Protein AF-A0A2T4V8H1-F1 (afdb_monomer_lite)

Sequence (63 aa):
MDPQMHGNVIHVLRYYQVNFREEANGAILIPRSLANDLDTLWNYTTKAQDEEWLREHPVGGVP

Radius of gyration: 11.49 Å; chains: 1; bounding box: 25×26×29 Å

Secondary structure (DSSP, 8-state):
--HHHHHHHHHHHHHTT---EE-TTS-EE--HHHHT-HHHHHHHHHHTT-HHHHHHS-TT---

Foldseek 3Di:
DPPLLLLLLVLLCVVVVFDWDADPVSDIGGDVVVVVVVVVVVVSSVCSVDPVSCVVRPDPPDD

pLDDT: mean 83.53, std 9.95, range [48.25, 92.25]

Structure (mmCIF, N/CA/C/O backbone):
data_AF-A0A2T4V8H1-F1
#
_entry.id   AF-A0A2T4V8H1-F1
#
loop_
_atom_site.group_PDB
_atom_site.id
_atom_site.type_symbol
_atom_site.label_atom_id
_atom_site.label_alt_id
_atom_site.label_comp_id
_atom_site.label_asym_id
_atom_site.label_entity_id
_atom_site.label_seq_id
_atom_site.pdbx_PDB_ins_code
_atom_site.Cartn_x
_atom_site.Cartn_y
_atom_site.Cartn_z
_atom_site.occupancy
_atom_site.B_iso_or_equiv
_atom_site.auth_seq_id
_atom_site.auth_comp_id
_atom_site.auth_asym_id
_atom_site.auth_atom_id
_atom_site.pdbx_PDB_model_num
ATOM 1 N N . MET A 1 1 ? 11.481 3.860 5.550 1.00 57.50 1 ME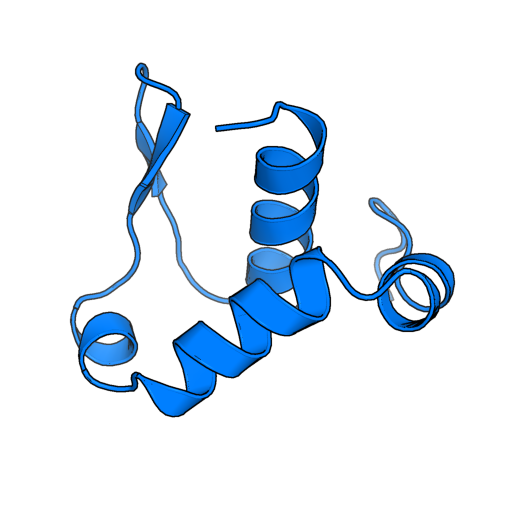T A N 1
ATOM 2 C CA . MET A 1 1 ? 10.958 2.896 4.564 1.00 57.50 1 MET A CA 1
ATOM 3 C C . MET A 1 1 ? 11.838 3.010 3.339 1.00 57.50 1 MET A C 1
ATOM 5 O O . MET A 1 1 ? 12.246 4.124 3.031 1.00 57.50 1 MET A O 1
ATOM 9 N N . ASP A 1 2 ? 12.202 1.895 2.719 1.00 73.81 2 ASP A N 1
ATOM 10 C CA . ASP A 1 2 ? 12.970 1.9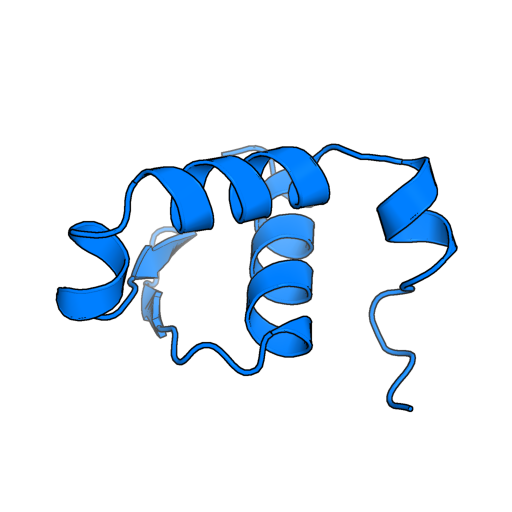38 1.476 1.00 73.81 2 ASP A CA 1
ATOM 11 C C . ASP A 1 2 ? 12.162 2.684 0.383 1.00 73.81 2 ASP A C 1
ATOM 13 O O . ASP A 1 2 ? 10.951 2.443 0.280 1.00 73.81 2 ASP A O 1
ATOM 17 N N . PRO A 1 3 ? 12.760 3.614 -0.392 1.00 73.94 3 PRO A N 1
ATOM 18 C CA . PRO A 1 3 ? 12.037 4.390 -1.404 1.00 73.94 3 PRO A CA 1
ATOM 19 C C . PRO A 1 3 ? 11.353 3.521 -2.467 1.00 73.94 3 PRO A C 1
ATOM 21 O O . PRO A 1 3 ? 10.278 3.877 -2.953 1.00 73.94 3 PRO A O 1
ATOM 24 N N . GLN A 1 4 ? 11.947 2.374 -2.805 1.00 80.25 4 GLN A N 1
ATOM 25 C CA . GLN A 1 4 ? 11.403 1.439 -3.784 1.00 80.25 4 GLN A CA 1
ATOM 26 C C . GLN A 1 4 ? 10.187 0.707 -3.212 1.00 80.25 4 GLN A C 1
ATOM 28 O O . GLN A 1 4 ? 9.141 0.638 -3.856 1.00 80.25 4 GLN A O 1
ATOM 33 N N . MET A 1 5 ? 10.273 0.277 -1.950 1.00 83.00 5 MET A N 1
ATOM 34 C CA . MET A 1 5 ? 9.152 -0.352 -1.246 1.00 83.00 5 MET A CA 1
ATOM 35 C C . MET A 1 5 ? 7.945 0.590 -1.115 1.00 83.00 5 MET A C 1
ATOM 37 O O . MET A 1 5 ? 6.804 0.167 -1.285 1.00 83.00 5 MET A O 1
ATOM 41 N N . HIS A 1 6 ? 8.175 1.880 -0.852 1.00 86.50 6 HIS A N 1
ATOM 42 C CA . HIS A 1 6 ? 7.100 2.877 -0.796 1.00 86.50 6 HIS A CA 1
ATOM 43 C C . HIS A 1 6 ? 6.356 2.994 -2.138 1.00 86.50 6 HIS A C 1
ATOM 45 O O . HIS A 1 6 ? 5.125 2.951 -2.175 1.00 86.50 6 HIS A O 1
ATOM 51 N N . GLY A 1 7 ? 7.099 3.070 -3.248 1.00 87.69 7 GLY A N 1
ATOM 52 C CA . GLY A 1 7 ? 6.522 3.104 -4.595 1.00 87.69 7 GLY A CA 1
ATOM 53 C C . GLY A 1 7 ? 5.727 1.841 -4.935 1.00 87.69 7 GLY A C 1
ATOM 54 O O . GLY A 1 7 ? 4.620 1.938 -5.468 1.00 87.69 7 GLY A O 1
ATOM 55 N N . ASN A 1 8 ? 6.242 0.669 -4.561 1.00 90.12 8 ASN A N 1
ATOM 56 C CA . ASN A 1 8 ? 5.570 -0.605 -4.807 1.00 90.12 8 ASN A CA 1
ATOM 57 C C . ASN A 1 8 ? 4.256 -0.721 -4.024 1.00 90.12 8 ASN A C 1
ATOM 59 O O . ASN A 1 8 ? 3.243 -1.137 -4.582 1.00 90.12 8 ASN A O 1
ATOM 63 N N . VAL A 1 9 ? 4.232 -0.295 -2.756 1.00 89.50 9 VAL A N 1
ATOM 64 C CA . VAL A 1 9 ? 2.999 -0.288 -1.952 1.00 89.50 9 VAL A CA 1
ATOM 65 C C . VAL A 1 9 ? 1.951 0.637 -2.572 1.00 89.50 9 VAL A C 1
ATOM 67 O O . VAL A 1 9 ? 0.798 0.237 -2.714 1.00 89.50 9 VAL A O 1
ATOM 70 N N . ILE A 1 10 ? 2.334 1.839 -3.014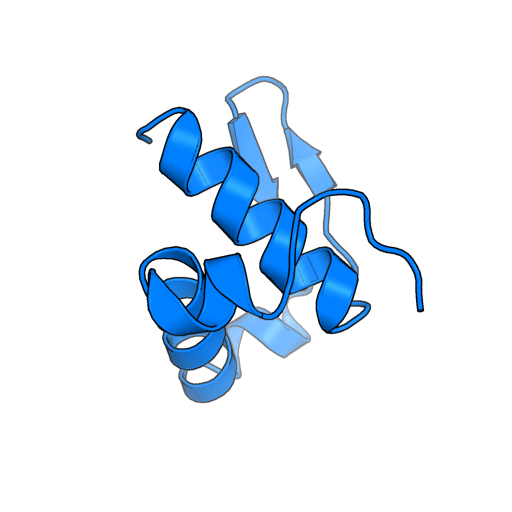 1.00 90.06 10 ILE A N 1
ATOM 71 C CA . ILE A 1 10 ? 1.417 2.746 -3.724 1.00 90.06 10 ILE A CA 1
ATOM 72 C C . ILE A 1 10 ? 0.879 2.098 -4.999 1.00 90.06 10 ILE A C 1
ATOM 74 O O . ILE A 1 10 ? -0.309 2.226 -5.299 1.00 90.06 10 ILE A O 1
ATOM 78 N N . HIS A 1 11 ? 1.730 1.400 -5.750 1.00 89.38 11 HIS A N 1
ATOM 79 C CA . HIS A 1 11 ? 1.309 0.718 -6.965 1.00 89.38 11 HIS A CA 1
ATOM 80 C C . HIS A 1 11 ? 0.264 -0.367 -6.681 1.00 89.38 11 HIS A C 1
ATOM 82 O O . HIS A 1 11 ? -0.797 -0.359 -7.305 1.00 89.38 11 HIS A O 1
ATOM 88 N N . VAL A 1 12 ? 0.508 -1.220 -5.683 1.00 89.81 12 VAL A N 1
ATOM 89 C CA . VAL A 1 12 ? -0.447 -2.245 -5.239 1.00 89.81 12 VAL A CA 1
ATOM 90 C C . VAL A 1 12 ? -1.771 -1.614 -4.803 1.00 89.81 12 VAL A C 1
ATOM 92 O O . VAL A 1 12 ? -2.837 -2.046 -5.240 1.00 89.81 12 VAL A O 1
ATOM 95 N N . LEU A 1 13 ? -1.725 -0.552 -3.994 1.00 90.56 13 LEU A N 1
ATOM 96 C CA . LEU A 1 13 ? -2.933 0.141 -3.536 1.00 90.56 13 LEU A CA 1
ATOM 97 C C . LEU A 1 13 ? -3.725 0.743 -4.704 1.00 90.56 13 LEU A C 1
ATOM 99 O O . LEU A 1 13 ? -4.949 0.639 -4.726 1.00 90.56 13 LEU A O 1
ATOM 103 N N . ARG A 1 14 ? -3.048 1.320 -5.705 1.00 89.81 14 ARG A N 1
ATOM 104 C CA . ARG A 1 14 ? -3.699 1.831 -6.924 1.00 89.81 14 ARG A CA 1
ATOM 105 C C . ARG A 1 14 ? -4.309 0.716 -7.766 1.00 89.81 14 ARG A C 1
ATOM 107 O O . ARG A 1 14 ? -5.425 0.890 -8.246 1.00 89.81 14 ARG A O 1
ATOM 114 N N . TYR A 1 15 ? -3.607 -0.406 -7.928 1.00 88.25 15 TYR A N 1
ATOM 115 C CA . TYR A 1 15 ? -4.092 -1.562 -8.685 1.00 88.25 15 TYR A CA 1
ATOM 116 C C . TYR A 1 15 ? -5.403 -2.101 -8.103 1.00 88.25 15 TYR A C 1
ATOM 118 O O . TYR A 1 15 ? -6.378 -2.281 -8.826 1.00 88.25 15 TYR A O 1
ATOM 126 N N . TYR A 1 16 ? -5.466 -2.253 -6.778 1.00 87.69 16 TYR A N 1
ATOM 127 C CA . TYR A 1 16 ? -6.680 -2.676 -6.074 1.00 87.69 16 TYR A CA 1
ATOM 128 C C . TYR A 1 16 ? -7.690 -1.542 -5.831 1.00 87.69 16 TYR A C 1
ATOM 130 O O . TYR A 1 16 ? -8.663 -1.738 -5.105 1.00 87.69 16 TYR A O 1
ATOM 138 N N . GLN A 1 17 ? -7.468 -0.359 -6.419 1.00 88.94 17 GLN A N 1
ATOM 139 C CA . GLN A 1 17 ? -8.323 0.827 -6.287 1.00 88.94 17 GLN A CA 1
ATOM 140 C C . GLN A 1 17 ? -8.630 1.198 -4.827 1.00 88.94 17 GLN A C 1
ATOM 142 O O . GLN A 1 17 ? -9.717 1.661 -4.477 1.00 88.94 17 GLN A O 1
ATOM 147 N N . VAL A 1 18 ? -7.649 0.989 -3.955 1.00 89.06 18 VAL A N 1
ATOM 148 C CA . VAL A 1 18 ? -7.744 1.298 -2.536 1.00 89.06 18 VAL A CA 1
ATOM 149 C C . VAL A 1 18 ? -7.531 2.790 -2.347 1.00 89.06 18 VAL A C 1
ATOM 151 O O . VAL A 1 18 ? -6.547 3.357 -2.815 1.00 89.06 18 VAL A O 1
ATOM 154 N N . ASN A 1 19 ? -8.426 3.432 -1.602 1.00 90.38 19 ASN A N 1
ATOM 155 C CA . ASN A 1 19 ? -8.204 4.804 -1.163 1.00 90.38 19 ASN A CA 1
ATOM 156 C C . ASN A 1 19 ? -7.014 4.844 -0.202 1.00 90.38 19 ASN A C 1
ATOM 158 O O . ASN A 1 19 ? -6.997 4.113 0.784 1.00 90.38 19 ASN A O 1
ATOM 162 N N . PHE A 1 20 ? -6.049 5.721 -0.447 1.00 91.94 20 PHE A N 1
ATOM 163 C CA . PHE A 1 20 ? -4.951 5.983 0.478 1.00 91.94 20 PHE A CA 1
ATOM 164 C C . PHE A 1 20 ? -4.588 7.465 0.460 1.00 91.94 20 PHE A C 1
ATOM 166 O O . PHE A 1 20 ? -4.945 8.203 -0.460 1.00 91.94 20 PHE A O 1
ATOM 173 N N . ARG A 1 21 ? -3.883 7.906 1.499 1.00 92.06 21 ARG A N 1
ATOM 174 C CA . ARG A 1 21 ? -3.336 9.256 1.606 1.00 92.06 21 ARG A CA 1
ATOM 175 C C . ARG A 1 21 ? -1.860 9.178 1.950 1.00 92.06 21 ARG A C 1
ATOM 177 O O . ARG A 1 21 ? -1.480 8.461 2.868 1.00 92.06 21 ARG A O 1
ATOM 184 N N . GLU A 1 22 ? -1.057 9.954 1.242 1.00 92.25 22 GLU A N 1
ATOM 185 C CA . GLU A 1 22 ? 0.361 10.128 1.540 1.00 92.25 22 GLU A CA 1
ATOM 186 C C . GLU A 1 22 ? 0.544 11.331 2.476 1.00 92.25 22 GLU A C 1
ATOM 188 O O . GLU A 1 22 ? -0.036 12.401 2.268 1.00 92.25 22 GLU A O 1
ATOM 193 N N . GLU A 1 23 ? 1.323 11.145 3.536 1.00 92.19 23 GLU A N 1
ATOM 194 C CA . GLU A 1 23 ? 1.726 12.198 4.470 1.00 92.19 23 GLU A CA 1
ATOM 195 C C . GLU A 1 23 ? 3.126 12.725 4.110 1.00 92.19 23 GLU A C 1
ATOM 197 O O . GLU A 1 23 ? 3.943 12.028 3.510 1.00 92.19 23 GLU A O 1
ATOM 202 N N . ALA A 1 24 ? 3.447 13.955 4.526 1.00 84.94 24 ALA A N 1
ATOM 203 C CA . ALA A 1 24 ? 4.726 14.607 4.208 1.00 84.94 24 ALA A CA 1
ATOM 204 C C . ALA A 1 24 ? 5.967 13.870 4.757 1.00 84.94 24 ALA A C 1
ATOM 206 O O . ALA A 1 24 ? 7.085 14.114 4.312 1.00 84.94 24 ALA A O 1
ATOM 207 N N . ASN A 1 25 ? 5.776 12.969 5.723 1.00 85.25 25 ASN A N 1
ATOM 208 C CA . ASN A 1 25 ? 6.818 12.115 6.295 1.00 85.25 25 ASN A CA 1
ATOM 209 C C . ASN A 1 25 ? 7.012 10.786 5.533 1.00 85.25 25 ASN A C 1
ATOM 211 O O . ASN A 1 25 ? 7.802 9.953 5.978 1.00 85.25 25 ASN A O 1
ATOM 215 N N . GLY A 1 26 ? 6.290 10.567 4.427 1.00 82.62 26 GLY A N 1
ATOM 216 C CA . GLY A 1 26 ? 6.319 9.317 3.662 1.00 82.62 26 GLY A CA 1
ATOM 217 C C . GLY A 1 26 ? 5.490 8.185 4.277 1.00 82.62 26 GLY A C 1
ATOM 218 O O . GLY A 1 26 ? 5.706 7.021 3.947 1.00 82.62 26 GLY A O 1
ATOM 219 N N . ALA A 1 27 ? 4.575 8.490 5.204 1.00 87.06 27 ALA A N 1
ATOM 220 C CA . ALA A 1 27 ? 3.612 7.512 5.695 1.00 87.06 27 ALA A CA 1
ATOM 221 C C . ALA A 1 27 ? 2.425 7.386 4.729 1.00 87.06 27 ALA A C 1
ATOM 223 O O . ALA A 1 27 ? 1.882 8.386 4.256 1.00 87.06 27 ALA A O 1
ATOM 224 N N . ILE A 1 28 ? 1.994 6.147 4.490 1.00 89.19 28 ILE A N 1
ATOM 225 C CA . ILE A 1 28 ? 0.801 5.830 3.704 1.00 89.19 28 ILE A CA 1
ATOM 226 C C . ILE A 1 28 ? -0.333 5.510 4.676 1.00 89.19 28 ILE A C 1
ATOM 228 O O . ILE A 1 28 ? -0.279 4.533 5.424 1.00 89.19 28 ILE A O 1
ATOM 232 N N . LEU A 1 29 ? -1.366 6.345 4.673 1.00 91.00 29 LEU A N 1
ATOM 233 C CA . LEU A 1 29 ? -2.572 6.169 5.468 1.00 91.00 29 LEU A CA 1
ATOM 234 C C . LEU A 1 29 ? -3.646 5.475 4.636 1.00 91.00 29 LEU A C 1
ATOM 236 O O . LEU A 1 29 ? -3.941 5.881 3.514 1.00 91.00 29 LEU A O 1
ATOM 240 N N . ILE A 1 30 ? -4.275 4.466 5.227 1.00 90.44 30 ILE A N 1
ATOM 241 C CA . ILE A 1 30 ? -5.366 3.691 4.631 1.00 90.44 30 ILE A CA 1
ATOM 242 C C . ILE A 1 30 ? -6.652 3.836 5.462 1.00 90.44 30 ILE A C 1
ATOM 244 O O . ILE A 1 30 ? -6.587 4.156 6.655 1.00 90.44 30 ILE A O 1
ATOM 248 N N . PRO A 1 31 ? -7.834 3.575 4.879 1.00 90.81 31 PRO A N 1
ATOM 249 C CA . PRO A 1 31 ? -9.087 3.505 5.608 1.00 90.81 31 PRO A CA 1
ATOM 250 C C . PRO A 1 31 ? -9.012 2.514 6.767 1.00 90.81 31 PRO A C 1
ATOM 252 O O . PRO A 1 31 ? -8.510 1.398 6.628 1.00 90.81 31 PRO A O 1
ATOM 255 N N . ARG A 1 32 ? -9.597 2.888 7.908 1.00 86.69 32 ARG A N 1
ATOM 256 C CA . ARG A 1 32 ? -9.648 2.021 9.094 1.00 86.69 32 ARG A CA 1
ATOM 257 C C . ARG A 1 32 ? -10.356 0.688 8.826 1.00 86.69 32 ARG A C 1
ATOM 259 O O . ARG A 1 32 ? -10.020 -0.306 9.454 1.00 86.69 32 ARG A O 1
ATOM 266 N N . SER A 1 33 ? -11.315 0.661 7.901 1.00 86.38 33 SER A N 1
ATOM 267 C CA . SER A 1 33 ? -11.977 -0.573 7.465 1.00 86.38 33 SER A CA 1
ATOM 268 C C . SER A 1 33 ? -10.984 -1.586 6.897 1.00 86.38 33 SER A C 1
ATOM 270 O O . SER A 1 33 ? -11.064 -2.754 7.251 1.00 86.38 33 SER A O 1
ATOM 272 N N . LEU A 1 34 ? -10.016 -1.128 6.098 1.00 82.88 34 LEU A N 1
ATOM 273 C CA . LEU A 1 34 ? -8.948 -1.966 5.555 1.00 82.88 34 LEU A CA 1
ATOM 274 C C . LEU A 1 34 ? -7.916 -2.336 6.625 1.00 82.88 34 LEU A C 1
ATOM 276 O O . LEU A 1 34 ? -7.394 -3.439 6.618 1.00 82.88 34 LEU A O 1
ATOM 280 N N . ALA A 1 35 ? -7.660 -1.443 7.585 1.00 80.00 35 ALA A N 1
ATOM 281 C CA . ALA A 1 35 ? -6.767 -1.731 8.710 1.00 80.00 35 ALA A CA 1
ATOM 282 C C . ALA A 1 35 ? -7.247 -2.893 9.597 1.00 80.00 35 ALA A C 1
ATOM 284 O O . ALA A 1 35 ? -6.433 -3.562 10.228 1.00 80.00 35 ALA A O 1
ATOM 285 N N . ASN A 1 36 ? -8.559 -3.133 9.640 1.00 83.31 36 ASN A N 1
ATOM 286 C CA . ASN A 1 36 ? -9.133 -4.278 10.342 1.00 83.31 36 ASN A CA 1
ATOM 287 C C . ASN A 1 36 ? -9.034 -5.583 9.533 1.00 83.31 36 ASN A C 1
ATOM 289 O O . ASN A 1 36 ? -9.238 -6.652 10.103 1.00 83.31 36 ASN A O 1
ATOM 293 N N . ASP A 1 37 ? -8.713 -5.504 8.238 1.00 87.06 37 ASP A N 1
ATOM 294 C CA . ASP A 1 37 ? -8.506 -6.652 7.360 1.00 87.06 37 ASP A CA 1
ATOM 295 C C . ASP A 1 37 ? -7.004 -6.911 7.181 1.00 87.06 37 ASP A C 1
ATOM 297 O O . ASP A 1 37 ? -6.353 -6.510 6.211 1.00 87.06 37 ASP A O 1
ATOM 301 N N . LEU A 1 38 ? -6.425 -7.540 8.205 1.00 79.88 38 LEU A N 1
ATOM 302 C CA . LEU A 1 38 ? -4.989 -7.812 8.265 1.00 79.88 38 LEU A CA 1
ATOM 303 C C . LEU A 1 38 ? -4.519 -8.754 7.152 1.00 79.88 38 LEU A C 1
ATOM 305 O O . LEU A 1 38 ? -3.371 -8.644 6.729 1.00 79.88 38 LEU A O 1
ATOM 309 N N . ASP A 1 39 ? -5.389 -9.644 6.671 1.00 85.38 39 ASP A N 1
ATOM 310 C CA . ASP A 1 39 ? -5.070 -10.561 5.577 1.00 85.38 39 ASP A CA 1
ATOM 311 C C . ASP A 1 39 ? -4.861 -9.792 4.271 1.00 85.38 39 ASP A C 1
ATOM 313 O O . ASP A 1 39 ? -3.805 -9.903 3.651 1.00 85.38 39 ASP A O 1
ATOM 317 N N . THR A 1 40 ? -5.791 -8.898 3.922 1.00 84.06 40 THR A N 1
ATOM 318 C CA . THR A 1 40 ? -5.659 -8.032 2.746 1.00 84.06 40 THR A CA 1
ATOM 319 C C . THR A 1 40 ? -4.413 -7.153 2.842 1.00 84.06 40 THR A C 1
ATOM 321 O O . THR A 1 40 ? -3.676 -7.009 1.865 1.00 84.06 40 THR A O 1
ATOM 324 N N . LEU A 1 41 ? -4.115 -6.603 4.023 1.00 83.19 41 LEU A N 1
ATOM 325 C CA . LEU A 1 41 ? -2.906 -5.801 4.224 1.00 83.19 41 LEU A CA 1
ATOM 326 C C . LEU A 1 41 ? -1.617 -6.598 4.064 1.00 83.19 41 LEU A C 1
ATOM 328 O O . LEU A 1 41 ? -0.662 -6.128 3.434 1.00 83.19 41 LEU A O 1
ATOM 332 N N . TRP A 1 42 ? -1.586 -7.798 4.633 1.00 81.44 42 TRP A N 1
ATOM 333 C CA . TRP A 1 42 ? -0.461 -8.702 4.478 1.00 81.44 42 TRP A CA 1
ATOM 334 C C . TRP A 1 42 ? -0.263 -9.058 3.005 1.00 81.44 42 TRP A C 1
ATOM 336 O O . TRP A 1 42 ? 0.848 -8.985 2.485 1.00 81.44 42 TRP A O 1
ATOM 346 N N . ASN A 1 43 ? -1.350 -9.346 2.296 1.00 86.62 43 ASN A N 1
ATOM 347 C CA . ASN A 1 43 ? -1.320 -9.666 0.877 1.00 86.62 43 ASN A CA 1
ATOM 348 C C . ASN A 1 43 ? -0.781 -8.492 0.043 1.00 86.62 43 ASN A C 1
ATOM 350 O O . ASN A 1 43 ? 0.081 -8.676 -0.814 1.00 86.62 43 ASN A O 1
ATOM 354 N N . TYR A 1 44 ? -1.206 -7.260 0.338 1.00 85.69 44 TYR A N 1
ATOM 355 C CA . TYR A 1 44 ? -0.737 -6.070 -0.377 1.00 85.69 44 TYR A CA 1
ATOM 356 C C . TYR A 1 44 ? 0.740 -5.767 -0.127 1.00 85.69 44 TYR A C 1
ATOM 358 O O . TYR A 1 44 ? 1.486 -5.463 -1.058 1.00 85.69 44 TYR A O 1
ATOM 366 N N . THR A 1 45 ? 1.186 -5.886 1.120 1.00 84.44 45 THR A N 1
ATOM 367 C CA . THR A 1 45 ? 2.600 -5.693 1.474 1.00 84.44 45 THR A CA 1
ATOM 368 C C . THR A 1 45 ? 3.495 -6.827 0.965 1.00 84.44 45 THR A C 1
ATOM 370 O O . THR A 1 45 ? 4.658 -6.579 0.646 1.00 84.44 45 THR A O 1
ATOM 373 N N . THR A 1 46 ? 2.956 -8.041 0.820 1.00 87.88 46 THR A N 1
ATOM 374 C CA . THR A 1 46 ? 3.634 -9.175 0.170 1.00 87.88 46 THR A CA 1
ATOM 375 C C . THR A 1 46 ? 3.784 -8.930 -1.331 1.00 87.88 46 THR A C 1
ATOM 377 O O . THR A 1 46 ? 4.892 -9.012 -1.849 1.00 87.88 46 THR A O 1
ATOM 380 N N . LYS A 1 47 ? 2.713 -8.518 -2.022 1.00 86.00 47 LYS A N 1
ATOM 381 C CA . LYS A 1 47 ? 2.748 -8.173 -3.457 1.00 86.00 47 LYS A CA 1
ATOM 382 C C . LYS A 1 47 ? 3.707 -7.032 -3.777 1.00 86.00 47 LYS A C 1
ATOM 384 O O . LYS A 1 47 ? 4.368 -7.056 -4.805 1.00 86.00 47 LYS A O 1
ATOM 389 N N . ALA A 1 48 ? 3.841 -6.064 -2.872 1.00 85.88 48 ALA A N 1
ATOM 390 C CA . ALA A 1 48 ?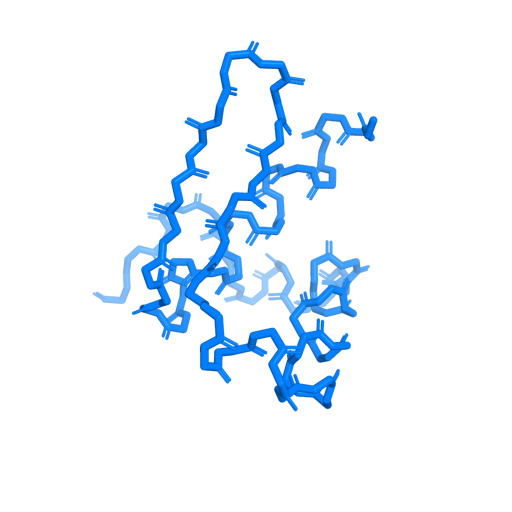 4.797 -4.968 -3.021 1.00 85.88 48 ALA A CA 1
ATOM 391 C C . ALA A 1 48 ? 6.275 -5.422 -2.988 1.00 85.88 48 ALA A C 1
ATOM 393 O O . ALA A 1 48 ? 7.161 -4.635 -3.325 1.00 85.88 48 ALA A O 1
ATOM 394 N N . GLN A 1 49 ? 6.546 -6.666 -2.587 1.00 86.88 49 GLN A N 1
ATOM 395 C CA . GLN A 1 49 ? 7.875 -7.288 -2.577 1.00 86.88 49 GLN A CA 1
ATOM 396 C C . GLN A 1 49 ? 8.007 -8.418 -3.607 1.00 86.88 49 GLN A C 1
ATOM 398 O O . GLN A 1 49 ? 9.095 -8.963 -3.775 1.00 86.88 49 GLN A O 1
ATOM 403 N N . ASP A 1 50 ? 6.919 -8.779 -4.285 1.00 89.19 50 ASP A N 1
ATOM 404 C CA . ASP A 1 50 ? 6.883 -9.867 -5.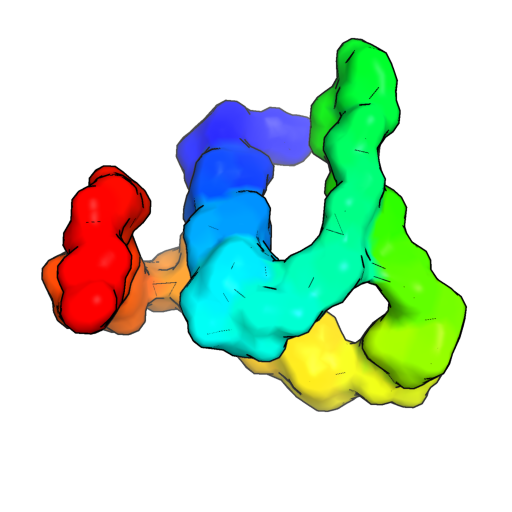252 1.00 89.19 50 ASP A CA 1
ATOM 405 C C . ASP A 1 50 ? 7.358 -9.357 -6.620 1.00 89.19 50 ASP A C 1
ATOM 407 O O . ASP A 1 50 ? 6.648 -8.642 -7.330 1.00 89.19 50 ASP A O 1
ATOM 411 N N . GLU A 1 51 ? 8.597 -9.698 -6.979 1.00 87.38 51 GLU A N 1
ATOM 412 C CA . GLU A 1 51 ? 9.206 -9.273 -8.241 1.00 87.38 51 GLU A CA 1
ATOM 413 C C . GLU A 1 51 ? 8.459 -9.790 -9.475 1.00 87.38 51 GLU A C 1
ATOM 415 O O . GLU A 1 51 ? 8.482 -9.126 -10.511 1.00 87.38 51 GLU A O 1
ATOM 420 N N . GLU A 1 52 ? 7.828 -10.964 -9.395 1.00 87.06 52 GLU A N 1
ATOM 421 C CA . GLU A 1 52 ? 7.050 -11.523 -10.501 1.00 87.06 52 GLU A CA 1
ATOM 422 C C . GLU A 1 52 ? 5.773 -10.708 -10.684 1.00 87.06 52 GLU A C 1
ATOM 424 O O . GLU A 1 52 ? 5.534 -10.170 -11.768 1.00 87.06 52 GLU A O 1
ATOM 429 N N . TRP A 1 53 ? 5.036 -10.485 -9.595 1.00 87.75 53 TRP A N 1
ATOM 430 C CA . TRP A 1 53 ? 3.823 -9.674 -9.621 1.00 87.75 53 TRP A CA 1
ATOM 431 C C . TRP A 1 53 ? 4.090 -8.245 -10.125 1.00 87.75 53 TRP A C 1
ATOM 433 O O . TRP A 1 53 ? 3.328 -7.733 -10.946 1.00 87.75 53 TRP A O 1
ATOM 443 N N . LEU A 1 54 ? 5.190 -7.618 -9.689 1.00 86.88 54 LEU A N 1
ATOM 444 C CA . LEU A 1 54 ? 5.607 -6.276 -10.124 1.00 86.88 54 LEU A CA 1
ATOM 445 C C . LEU A 1 54 ? 6.037 -6.218 -11.600 1.00 86.88 54 LEU A C 1
ATOM 447 O O . LEU A 1 54 ? 5.945 -5.162 -12.225 1.00 86.88 54 LEU A O 1
ATOM 451 N N . ARG A 1 55 ? 6.524 -7.326 -12.176 1.00 87.25 55 ARG A N 1
ATOM 452 C CA . ARG A 1 55 ? 6.827 -7.410 -13.617 1.00 87.25 55 ARG A CA 1
ATOM 453 C C . ARG A 1 55 ? 5.558 -7.539 -14.447 1.00 87.25 55 ARG A C 1
ATOM 455 O O . ARG A 1 55 ? 5.474 -6.933 -15.512 1.00 87.25 55 ARG A O 1
ATOM 462 N N . GLU A 1 56 ? 4.588 -8.311 -13.966 1.00 87.25 56 GLU A N 1
ATOM 463 C CA . GLU A 1 56 ? 3.282 -8.468 -14.613 1.00 87.25 56 GLU A CA 1
ATOM 464 C C . GLU A 1 56 ? 2.423 -7.200 -14.504 1.00 87.25 56 GLU A C 1
ATOM 466 O O . GLU A 1 56 ? 1.609 -6.920 -15.384 1.00 87.25 56 GLU A O 1
ATOM 471 N N . HIS A 1 57 ? 2.648 -6.401 -13.458 1.00 82.94 57 HIS A N 1
ATOM 472 C CA . HIS A 1 57 ? 1.938 -5.158 -13.173 1.00 82.94 57 HIS A CA 1
ATOM 473 C C . HIS A 1 57 ? 2.935 -3.989 -13.098 1.00 82.94 57 HIS A C 1
ATOM 475 O O . HIS A 1 57 ? 3.363 -3.590 -12.016 1.00 82.94 57 HIS A O 1
ATOM 481 N N . PRO A 1 58 ? 3.366 -3.430 -14.242 1.00 77.38 58 PRO A N 1
ATOM 482 C CA . PRO A 1 58 ? 4.318 -2.329 -14.245 1.00 77.38 58 PRO A CA 1
ATOM 483 C C . PRO A 1 58 ? 3.673 -1.017 -13.775 1.00 77.38 58 PRO A C 1
ATOM 485 O O . PRO A 1 58 ? 2.554 -0.657 -14.155 1.00 77.38 58 PRO A O 1
ATOM 488 N N . VAL A 1 59 ? 4.427 -0.235 -13.000 1.00 68.31 59 VAL A N 1
ATOM 489 C CA . VAL A 1 59 ? 4.022 1.105 -12.550 1.00 68.31 59 VAL A CA 1
ATOM 490 C C . VAL A 1 59 ? 3.805 2.018 -13.765 1.00 68.31 59 VAL A C 1
ATOM 492 O O . VAL A 1 59 ? 4.759 2.424 -14.421 1.00 68.31 59 VAL A O 1
ATOM 495 N N . GLY A 1 60 ? 2.544 2.350 -14.062 1.00 62.66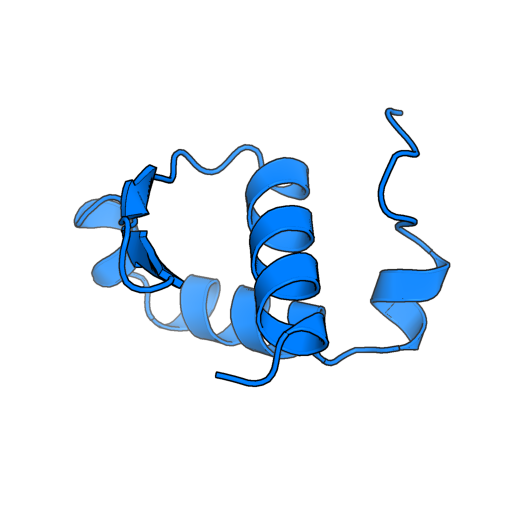 60 GLY A N 1
ATOM 496 C CA . GLY A 1 60 ? 2.158 3.189 -15.208 1.00 62.66 60 GLY A CA 1
ATOM 497 C C . GLY A 1 60 ? 1.485 2.436 -16.361 1.00 62.66 60 GLY A C 1
ATOM 498 O O . GLY A 1 60 ? 0.976 3.080 -17.276 1.00 62.66 60 GLY A O 1
ATOM 499 N N . GLY A 1 61 ? 1.413 1.103 -16.294 1.00 49.28 61 GLY A N 1
ATOM 500 C CA . GLY A 1 61 ? 0.513 0.309 -17.125 1.00 49.28 61 GLY A CA 1
ATOM 501 C C . GLY A 1 61 ? -0.907 0.415 -16.582 1.00 49.28 61 GLY A C 1
ATOM 502 O O . GLY A 1 61 ? -1.306 -0.361 -15.719 1.00 49.28 61 GLY A O 1
ATOM 503 N N . VAL A 1 62 ? -1.651 1.425 -17.028 1.00 48.25 62 VAL A N 1
ATOM 504 C CA . VAL A 1 62 ? -3.112 1.421 -16.892 1.00 48.25 62 VAL A CA 1
ATOM 505 C C . VAL A 1 62 ? -3.633 0.289 -17.795 1.00 48.25 62 VAL A C 1
ATOM 507 O O . VAL A 1 62 ? -3.160 0.216 -18.933 1.00 48.25 62 VAL A O 1
ATOM 510 N N . PRO A 1 63 ? -4.529 -0.602 -17.334 1.00 51.25 63 PRO A N 1
ATOM 511 C CA . PRO A 1 63 ? -5.268 -1.473 -18.245 1.00 51.25 63 PRO A CA 1
ATOM 512 C C . PRO A 1 63 ? -6.145 -0.671 -19.219 1.00 51.25 63 PRO A C 1
ATOM 514 O O . PRO A 1 63 ? -6.640 0.413 -18.830 1.00 51.25 63 PRO A O 1
#